Protein AF-A0A2L2Z521-F1 (afdb_monomer_lite)

Radius of gyration: 11.03 Å; chains: 1; bounding box: 30×17×28 Å

pLDDT: mean 87.63, std 9.46, range [55.84, 96.06]

InterPro domains:
  IPR006616 DM9 repeat [PF11901] (6-51)
  IPR006616 DM9 repeat [SM00696] (1-53)

Structure (mmCIF, N/CA/C/O backbone):
data_AF-A0A2L2Z521-F1
#
_entry.id   AF-A0A2L2Z521-F1
#
loop_
_atom_site.group_PDB
_atom_site.id
_atom_site.type_symbol
_atom_site.label_atom_id
_atom_site.label_alt_id
_atom_site.label_comp_id
_atom_site.label_asym_id
_atom_site.label_entity_id
_atom_site.label_seq_id
_atom_site.pdbx_PDB_ins_code
_atom_site.Cartn_x
_atom_site.Cartn_y
_atom_site.Cartn_z
_atom_site.occupancy
_atom_site.B_iso_or_equiv
_atom_site.auth_seq_id
_atom_site.auth_comp_id
_atom_site.auth_asym_id
_atom_site.auth_atom_id
_atom_site.pdbx_PDB_model_num
ATOM 1 N N . GLU A 1 1 ? 9.221 -7.200 2.795 1.00 57.12 1 GLU A N 1
ATOM 2 C CA . GLU A 1 1 ? 9.338 -7.202 1.325 1.00 57.12 1 GLU A CA 1
ATOM 3 C C . GLU A 1 1 ? 8.579 -8.400 0.779 1.00 57.12 1 GLU A C 1
ATOM 5 O O . GLU A 1 1 ? 8.788 -9.501 1.271 1.00 57.12 1 GLU A O 1
ATOM 10 N N . VAL A 1 2 ? 7.637 -8.188 -0.138 1.00 66.81 2 VAL A N 1
ATOM 11 C CA . VAL A 1 2 ? 6.787 -9.271 -0.682 1.00 66.81 2 VAL A CA 1
ATOM 12 C C . VAL A 1 2 ? 6.846 -9.379 -2.204 1.00 66.81 2 VAL A C 1
ATOM 14 O O . VAL A 1 2 ? 6.427 -10.397 -2.747 1.00 66.81 2 VAL A O 1
ATOM 17 N N . GLY A 1 3 ? 7.395 -8.376 -2.897 1.00 72.81 3 GLY A N 1
ATOM 18 C CA . GLY A 1 3 ? 7.621 -8.429 -4.338 1.00 72.81 3 GLY A CA 1
ATOM 19 C C . GLY A 1 3 ? 8.413 -7.233 -4.869 1.00 72.81 3 GLY A C 1
ATOM 20 O O . GLY A 1 3 ? 8.730 -6.299 -4.129 1.00 72.81 3 GLY A O 1
ATOM 21 N N . TYR A 1 4 ? 8.677 -7.266 -6.174 1.00 76.12 4 TYR A N 1
ATOM 22 C CA . TYR A 1 4 ? 9.330 -6.202 -6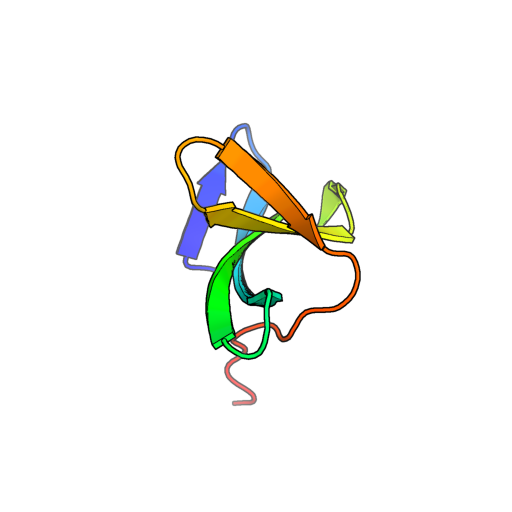.936 1.00 76.12 4 TYR A CA 1
ATOM 23 C C . TYR A 1 4 ? 8.491 -5.853 -8.165 1.00 76.12 4 TYR A C 1
ATOM 25 O O . TYR A 1 4 ? 8.085 -6.750 -8.902 1.00 76.12 4 TYR A O 1
ATOM 33 N N . ASP A 1 5 ? 8.283 -4.560 -8.405 1.00 73.50 5 ASP A N 1
ATOM 34 C CA . ASP A 1 5 ? 7.636 -4.044 -9.614 1.00 73.50 5 ASP A CA 1
ATOM 35 C C . ASP A 1 5 ? 8.511 -2.963 -10.259 1.00 73.50 5 ASP A C 1
ATOM 37 O O . ASP A 1 5 ? 8.771 -1.917 -9.661 1.00 73.50 5 ASP A O 1
ATOM 41 N N . GLY A 1 6 ? 9.035 -3.236 -11.458 1.00 74.69 6 GLY A N 1
ATOM 42 C CA . GLY A 1 6 ? 9.840 -2.273 -12.221 1.00 74.69 6 GLY A CA 1
ATOM 43 C C . GLY A 1 6 ? 11.071 -1.712 -11.489 1.00 74.69 6 GLY A C 1
ATOM 44 O O . GLY A 1 6 ? 11.491 -0.597 -11.783 1.00 74.69 6 GLY A O 1
ATOM 45 N N . GLY A 1 7 ? 11.631 -2.448 -10.520 1.00 77.56 7 GLY A N 1
ATOM 46 C CA . GLY A 1 7 ? 12.746 -1.994 -9.673 1.00 77.56 7 GLY A CA 1
ATOM 47 C C . GLY A 1 7 ? 12.330 -1.319 -8.360 1.00 77.56 7 GLY A C 1
ATOM 48 O O . GLY A 1 7 ? 13.193 -0.984 -7.554 1.00 77.56 7 GLY A O 1
ATOM 49 N N . ASN A 1 8 ? 11.031 -1.169 -8.105 1.00 77.56 8 ASN A N 1
ATOM 50 C CA . ASN A 1 8 ? 10.506 -0.684 -6.835 1.00 77.56 8 ASN A CA 1
ATOM 51 C C . ASN A 1 8 ? 10.121 -1.858 -5.933 1.00 77.56 8 ASN A C 1
ATOM 53 O O . ASN A 1 8 ? 9.407 -2.772 -6.350 1.00 77.56 8 ASN A O 1
ATOM 57 N N . VAL A 1 9 ? 10.555 -1.798 -4.675 1.00 83.31 9 VAL A N 1
ATOM 58 C CA . VAL A 1 9 ? 10.078 -2.703 -3.626 1.00 83.31 9 VAL A CA 1
ATOM 59 C C . VAL A 1 9 ? 8.594 -2.455 -3.400 1.00 83.31 9 VAL A C 1
ATOM 61 O O . VAL A 1 9 ? 8.192 -1.313 -3.191 1.00 83.31 9 VAL A O 1
ATOM 64 N N . ILE A 1 10 ? 7.791 -3.516 -3.385 1.00 88.81 10 ILE A N 1
ATOM 65 C CA . ILE A 1 10 ? 6.393 -3.443 -2.960 1.00 88.81 10 ILE A CA 1
ATOM 66 C C . ILE A 1 10 ? 6.208 -4.112 -1.598 1.00 88.81 10 ILE A C 1
ATOM 68 O O . ILE A 1 10 ? 6.807 -5.148 -1.289 1.00 88.81 10 ILE A O 1
ATOM 72 N N . ASN A 1 11 ? 5.358 -3.504 -0.772 1.00 90.38 11 ASN A N 1
ATOM 73 C CA . ASN A 1 11 ? 4.978 -4.027 0.539 1.00 90.38 11 ASN A CA 1
ATOM 74 C C . ASN A 1 11 ? 3.495 -4.400 0.554 1.00 90.38 11 ASN A C 1
ATOM 76 O O . ASN A 1 11 ? 2.699 -3.819 -0.183 1.00 90.38 11 ASN A O 1
ATOM 80 N N . VAL A 1 12 ? 3.109 -5.347 1.413 1.00 92.19 12 VAL A N 1
ATOM 81 C CA . VAL A 1 12 ? 1.686 -5.588 1.675 1.00 92.19 12 VAL A CA 1
ATOM 82 C C . VAL A 1 12 ? 1.171 -4.430 2.513 1.00 92.19 12 VAL A C 1
ATOM 84 O O . VAL A 1 12 ? 1.764 -4.076 3.532 1.00 92.19 12 VAL A O 1
ATOM 87 N N . ALA A 1 13 ? 0.053 -3.862 2.094 1.00 94.19 13 ALA A N 1
ATOM 88 C CA . ALA A 1 13 ? -0.697 -2.908 2.885 1.00 94.19 13 ALA A CA 1
ATOM 89 C C . ALA A 1 13 ? -2.189 -3.240 2.823 1.00 94.19 13 ALA A C 1
ATOM 91 O O . ALA A 1 13 ? -2.612 -4.120 2.078 1.00 94.19 13 ALA A O 1
ATOM 92 N N . ARG A 1 14 ? -2.995 -2.546 3.617 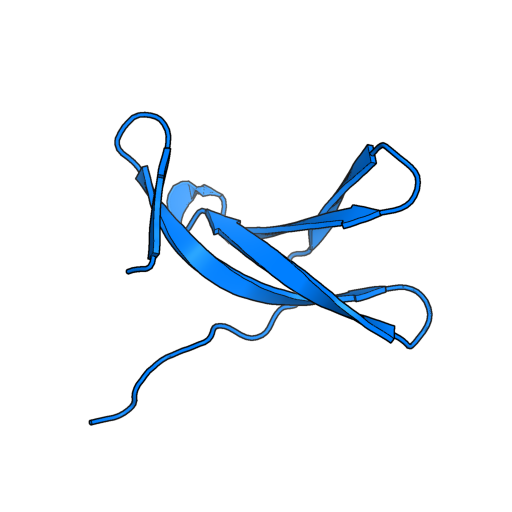1.00 95.31 14 ARG A N 1
ATOM 93 C CA . ARG A 1 14 ? -4.457 -2.570 3.524 1.00 95.31 14 ARG A CA 1
ATOM 94 C C . ARG A 1 14 ? -5.011 -1.158 3.610 1.00 95.31 14 ARG A C 1
ATOM 96 O O . ARG A 1 14 ? -4.421 -0.307 4.275 1.00 95.31 14 ARG A O 1
ATOM 103 N N . ALA A 1 15 ? -6.130 -0.914 2.942 1.00 96.06 15 ALA A N 1
ATOM 104 C CA . ALA A 1 15 ? -6.843 0.356 2.997 1.00 96.06 15 ALA A CA 1
ATOM 105 C C . ALA A 1 15 ? -8.339 0.128 3.234 1.00 96.06 15 ALA A C 1
ATOM 107 O O . ALA A 1 15 ? -8.878 -0.937 2.922 1.00 96.06 15 ALA A O 1
ATOM 108 N N . GLN A 1 16 ? -9.002 1.141 3.793 1.00 95.88 16 GLN A N 1
ATOM 109 C CA . GLN A 1 16 ? -10.442 1.109 4.021 1.00 95.88 16 GLN A CA 1
ATOM 110 C C . GLN A 1 16 ? -11.176 1.524 2.745 1.00 95.88 16 GLN A C 1
ATOM 112 O O . GLN A 1 16 ? -11.014 2.648 2.270 1.00 95.88 16 GLN A O 1
ATOM 117 N N . LEU A 1 17 ? -12.037 0.649 2.228 1.00 91.88 17 LEU A N 1
ATOM 118 C CA . LEU A 1 17 ? -12.923 0.951 1.110 1.00 91.88 17 LEU A CA 1
ATOM 119 C C . LEU A 1 17 ? -14.348 0.526 1.463 1.00 91.88 17 LEU A C 1
ATOM 121 O O . LEU A 1 17 ? -14.624 -0.644 1.691 1.00 91.88 17 LEU A O 1
ATOM 125 N N . LYS A 1 18 ? -15.268 1.499 1.500 1.00 89.81 18 LYS A N 1
ATOM 126 C CA . LYS A 1 18 ? -16.705 1.287 1.780 1.00 89.81 18 LYS A CA 1
ATOM 127 C C . LYS A 1 18 ? -17.004 0.545 3.095 1.00 89.81 18 LYS A C 1
ATOM 129 O O . LYS A 1 18 ? -18.027 -0.116 3.207 1.00 89.81 18 LYS A O 1
ATOM 134 N N . GLY A 1 19 ? -16.143 0.712 4.098 1.00 91.50 19 GLY A N 1
ATOM 135 C CA . GLY A 1 19 ? -16.276 0.066 5.408 1.00 91.50 19 GLY A CA 1
ATOM 136 C C . GLY A 1 19 ? -15.520 -1.257 5.533 1.00 91.50 19 GLY A C 1
ATOM 137 O O . GLY A 1 19 ? -15.294 -1.701 6.655 1.00 91.50 19 GLY A O 1
ATOM 138 N N . ASP A 1 20 ? -15.049 -1.820 4.420 1.00 91.19 20 ASP A N 1
ATOM 139 C CA . ASP A 1 20 ? -14.243 -3.035 4.411 1.00 91.19 20 ASP A CA 1
ATOM 140 C C . ASP A 1 20 ? -12.749 -2.712 4.437 1.00 91.19 20 ASP A C 1
ATOM 142 O O . ASP A 1 20 ? -12.296 -1.711 3.874 1.00 91.19 20 ASP A O 1
ATOM 146 N N . SER A 1 21 ? -11.979 -3.595 5.073 1.00 94.31 21 SER A N 1
ATOM 147 C CA . SER A 1 21 ? -10.519 -3.544 5.067 1.00 94.31 21 SER A CA 1
ATOM 148 C C . SER A 1 21 ? -9.988 -4.450 3.970 1.00 94.31 21 SER A C 1
ATOM 150 O O . SER A 1 21 ? -10.129 -5.672 4.050 1.00 94.31 21 SER A O 1
ATOM 152 N N . ILE A 1 22 ? -9.405 -3.854 2.931 1.00 95.06 22 ILE A N 1
ATOM 153 C CA . ILE A 1 22 ? -9.014 -4.581 1.725 1.00 95.06 22 ILE A CA 1
ATOM 154 C C . ILE A 1 22 ? -7.489 -4.564 1.580 1.00 95.06 22 ILE A C 1
ATOM 156 O O . ILE A 1 22 ? -6.889 -3.484 1.623 1.00 95.06 22 ILE A O 1
ATOM 160 N N . PRO A 1 23 ? -6.839 -5.731 1.415 1.00 95.06 23 PRO A N 1
ATOM 161 C CA . PRO A 1 23 ? -5.407 -5.796 1.164 1.00 95.06 23 PRO A CA 1
ATOM 162 C C . PRO A 1 23 ? -5.054 -5.224 -0.217 1.00 95.06 23 PRO A C 1
ATOM 164 O O . PRO A 1 23 ? -5.818 -5.327 -1.175 1.00 95.06 23 PRO A O 1
ATOM 167 N N . GLY A 1 24 ? -3.863 -4.647 -0.319 1.00 93.69 24 GLY A N 1
ATOM 168 C CA . GLY A 1 24 ? -3.339 -4.007 -1.516 1.00 93.69 24 GLY A CA 1
ATOM 169 C C . GLY A 1 24 ? -1.812 -3.978 -1.550 1.00 93.69 24 GL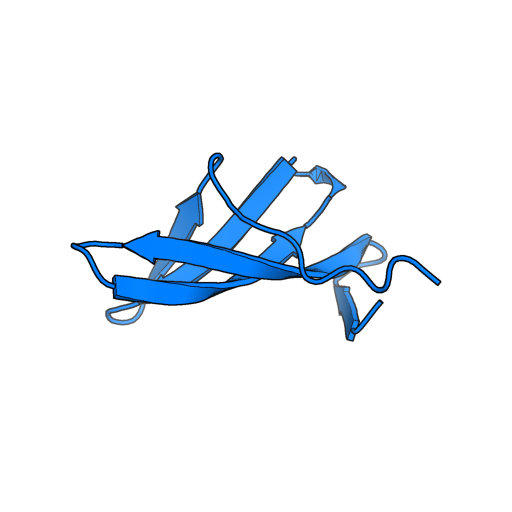Y A C 1
ATOM 170 O O . GLY A 1 24 ? -1.130 -4.407 -0.611 1.00 93.69 24 GLY A O 1
ATOM 171 N N . LYS A 1 25 ? -1.272 -3.464 -2.658 1.00 92.25 25 LYS A N 1
ATOM 172 C CA . LYS A 1 25 ? 0.169 -3.240 -2.842 1.00 92.25 25 LYS A CA 1
ATOM 173 C C . LYS A 1 25 ? 0.522 -1.818 -2.413 1.00 92.25 25 LYS A C 1
ATOM 175 O O . LYS A 1 25 ? -0.026 -0.856 -2.941 1.00 92.25 25 LYS A O 1
ATOM 180 N N . LEU A 1 26 ? 1.457 -1.661 -1.485 1.00 91.88 26 LEU A N 1
ATOM 181 C CA . LEU A 1 26 ? 2.104 -0.377 -1.241 1.00 91.88 26 LEU A CA 1
ATOM 182 C C . LEU A 1 26 ? 3.288 -0.245 -2.189 1.00 91.88 26 LEU A C 1
ATOM 184 O O . LEU A 1 26 ? 4.211 -1.058 -2.131 1.00 91.88 26 LEU A O 1
ATOM 188 N N . VAL A 1 27 ? 3.281 0.817 -2.991 1.00 86.50 27 VAL A N 1
ATOM 189 C CA . VAL A 1 27 ? 4.455 1.254 -3.747 1.00 86.50 27 VAL A CA 1
ATOM 190 C C . VAL A 1 27 ? 5.066 2.448 -3.003 1.00 86.50 27 VAL A C 1
ATOM 192 O O . VAL A 1 27 ? 4.513 3.548 -3.079 1.00 86.50 27 VAL A O 1
ATOM 195 N N . PRO A 1 28 ? 6.184 2.279 -2.267 1.00 81.38 28 PRO A N 1
ATOM 196 C CA . PRO A 1 28 ? 6.777 3.334 -1.444 1.00 81.38 28 PRO A CA 1
ATOM 197 C C . PRO A 1 28 ? 7.124 4.589 -2.246 1.00 81.38 28 PRO A C 1
ATOM 199 O O . PRO A 1 28 ? 6.927 5.694 -1.753 1.00 81.38 28 PRO A O 1
ATOM 202 N N . ALA A 1 29 ? 7.551 4.425 -3.503 1.00 81.81 29 ALA A N 1
ATOM 203 C CA . ALA A 1 29 ? 7.849 5.535 -4.409 1.00 81.81 29 ALA A CA 1
ATOM 204 C C . ALA A 1 29 ? 6.637 6.449 -4.678 1.00 81.81 29 ALA A C 1
ATOM 206 O O . ALA A 1 29 ? 6.809 7.638 -4.932 1.00 81.81 29 ALA A O 1
ATOM 207 N N . HIS A 1 30 ? 5.415 5.913 -4.597 1.00 83.06 30 HIS A N 1
ATOM 208 C CA . HIS A 1 30 ? 4.169 6.666 -4.775 1.00 83.06 30 HIS A CA 1
ATOM 209 C C . HIS A 1 30 ? 3.495 7.045 -3.449 1.00 83.06 30 HIS A C 1
ATOM 211 O O . HIS A 1 30 ? 2.490 7.756 -3.464 1.00 83.06 30 HIS A O 1
ATOM 217 N N . GLY A 1 31 ? 3.999 6.552 -2.309 1.00 86.56 31 GLY A N 1
ATOM 218 C CA . GLY A 1 31 ? 3.411 6.796 -0.988 1.00 86.56 31 GLY A CA 1
ATOM 219 C C . GLY A 1 31 ? 1.928 6.422 -0.900 1.00 86.56 31 GLY A C 1
ATOM 220 O O . GLY A 1 31 ? 1.169 7.105 -0.220 1.00 86.56 31 GLY A O 1
ATOM 221 N N . SER A 1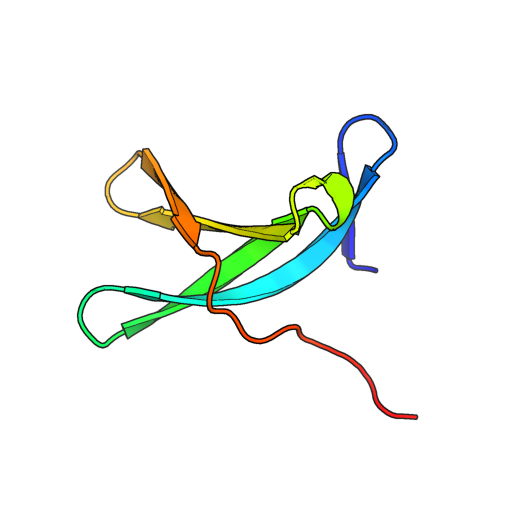 32 ? 1.494 5.410 -1.659 1.00 91.81 32 SER A N 1
ATOM 222 C CA . SER A 1 32 ? 0.082 5.039 -1.793 1.00 91.81 32 SER A CA 1
ATOM 223 C C . SER A 1 32 ? -0.097 3.522 -1.813 1.00 91.81 32 SER A C 1
ATOM 225 O O . SER A 1 32 ? 0.682 2.800 -2.444 1.00 91.81 32 SER A O 1
ATOM 227 N N . CYS A 1 33 ? -1.150 3.046 -1.148 1.00 94.31 33 CYS A N 1
ATOM 228 C CA . CYS A 1 33 ? -1.625 1.669 -1.241 1.00 94.31 33 CYS A CA 1
ATOM 229 C C . CYS A 1 33 ? -2.609 1.547 -2.408 1.00 94.31 33 CYS A C 1
ATOM 231 O O . CYS A 1 33 ? -3.605 2.267 -2.453 1.00 94.31 33 CYS A O 1
ATOM 233 N N . ILE A 1 34 ? -2.334 0.645 -3.345 1.00 93.88 34 ILE A N 1
ATOM 234 C CA . ILE A 1 34 ? -3.208 0.334 -4.473 1.00 93.88 34 ILE A CA 1
ATOM 235 C C . ILE A 1 34 ? -4.016 -0.919 -4.142 1.00 93.88 34 ILE A C 1
ATOM 237 O O . ILE A 1 34 ? -3.449 -1.989 -3.904 1.00 93.88 34 ILE A O 1
ATOM 241 N N . VAL A 1 35 ? -5.338 -0.787 -4.155 1.00 94.50 35 VAL A N 1
ATOM 242 C CA . VAL A 1 35 ? -6.299 -1.863 -3.899 1.00 94.50 35 VAL A CA 1
ATOM 243 C C . VAL A 1 35 ? -7.075 -2.165 -5.177 1.00 94.50 35 VAL A C 1
ATOM 245 O O . VAL A 1 35 ? -7.623 -1.257 -5.798 1.00 94.50 35 VAL A O 1
ATOM 248 N N . ALA A 1 36 ? -7.163 -3.440 -5.551 1.00 93.44 36 ALA A N 1
ATOM 249 C CA . ALA A 1 36 ? -8.011 -3.878 -6.655 1.00 93.44 36 ALA A CA 1
ATOM 250 C C . ALA A 1 36 ? -9.451 -4.080 -6.159 1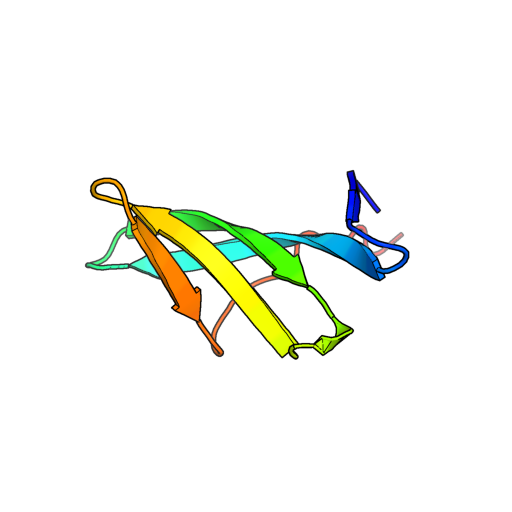.00 93.44 36 ALA A C 1
ATOM 252 O O . ALA A 1 36 ? -9.706 -4.943 -5.317 1.00 93.44 36 ALA A O 1
ATOM 253 N N . TRP A 1 37 ? -10.401 -3.296 -6.671 1.00 92.69 37 TRP A N 1
ATOM 254 C CA . TRP A 1 37 ? -11.814 -3.415 -6.309 1.00 92.69 37 TRP A CA 1
ATOM 255 C C . TRP A 1 37 ? -12.726 -3.059 -7.483 1.00 92.69 37 TRP A C 1
ATOM 257 O O . TRP A 1 37 ? -12.557 -2.034 -8.139 1.00 92.69 37 TRP A O 1
ATOM 267 N N . GLY A 1 38 ? -13.725 -3.908 -7.738 1.00 91.19 38 GLY A N 1
ATOM 268 C CA . GLY A 1 38 ? -14.722 -3.665 -8.786 1.00 91.19 38 GLY A CA 1
ATOM 269 C C . GLY A 1 38 ? -14.188 -3.744 -10.221 1.00 91.19 38 GLY A C 1
ATOM 270 O O . GLY A 1 38 ? -14.858 -3.264 -11.124 1.00 91.19 38 GLY A O 1
ATOM 271 N N . GLY A 1 39 ? -13.015 -4.350 -10.433 1.00 94.19 39 GLY A N 1
ATOM 272 C CA . GLY A 1 39 ? -12.348 -4.420 -11.740 1.00 94.19 39 GLY A CA 1
ATOM 273 C C . GLY A 1 39 ? -11.309 -3.321 -11.980 1.00 94.19 39 GLY A C 1
ATOM 274 O O . GLY A 1 39 ? -10.567 -3.421 -12.950 1.00 94.19 39 GLY A O 1
ATOM 275 N N . ASP A 1 40 ? -11.204 -2.347 -11.072 1.00 93.31 40 ASP A N 1
ATOM 276 C CA . ASP A 1 40 ? -10.277 -1.217 -11.169 1.00 93.31 40 ASP A CA 1
ATOM 277 C C . ASP A 1 40 ? -9.245 -1.211 -10.029 1.00 93.31 40 ASP A C 1
ATOM 279 O O . ASP A 1 40 ? -9.434 -1.836 -8.979 1.00 93.31 40 ASP A O 1
ATOM 283 N N . GLU A 1 41 ? -8.159 -0.462 -10.225 1.00 92.94 41 GLU A N 1
ATOM 284 C CA . GLU A 1 41 ? -7.172 -0.140 -9.193 1.00 92.94 41 GLU A CA 1
ATOM 285 C C . GLU A 1 41 ? -7.508 1.200 -8.520 1.00 92.94 41 GLU A C 1
ATOM 287 O O . GLU A 1 41 ? -7.691 2.223 -9.178 1.00 92.94 41 GLU A O 1
ATOM 292 N N . HIS A 1 42 ? -7.546 1.204 -7.188 1.00 92.94 42 HIS A N 1
ATOM 293 C CA . HIS A 1 42 ? -7.867 2.373 -6.368 1.00 92.94 42 HIS A CA 1
ATOM 294 C C . HIS A 1 42 ? -6.675 2.726 -5.482 1.00 92.94 42 HIS A C 1
ATOM 296 O O . HIS A 1 42 ? -6.208 1.886 -4.712 1.00 92.94 42 HIS A O 1
ATOM 302 N N . ALA A 1 43 ? -6.185 3.963 -5.579 1.00 94.00 43 ALA A N 1
ATOM 303 C CA . ALA A 1 43 ? -5.057 4.448 -4.788 1.00 94.00 43 ALA A CA 1
ATOM 304 C C . ALA A 1 43 ? -5.523 5.143 -3.501 1.00 94.00 43 ALA A C 1
ATOM 306 O O . ALA A 1 43 ? -6.333 6.069 -3.539 1.00 94.00 43 ALA A O 1
ATOM 307 N N . PHE A 1 44 ? -4.957 4.737 -2.367 1.00 93.94 44 PHE A N 1
ATOM 308 C CA . PHE A 1 44 ? -5.248 5.290 -1.048 1.00 93.94 44 PHE A CA 1
ATOM 309 C C . PHE A 1 44 ? -3.981 5.853 -0.410 1.00 93.94 44 PHE A C 1
ATOM 311 O O . PHE A 1 44 ? -2.961 5.169 -0.341 1.00 93.94 44 PHE A O 1
ATOM 318 N N . GLN A 1 45 ? -4.069 7.081 0.107 1.00 93.75 45 GLN A N 1
ATOM 319 C CA . GLN A 1 45 ? -3.012 7.705 0.917 1.00 93.75 45 GLN A CA 1
ATOM 320 C C . GLN A 1 45 ? -3.088 7.303 2.394 1.00 93.75 45 GLN A C 1
ATOM 322 O O . GLN A 1 45 ? -2.101 7.398 3.115 1.00 93.75 45 GLN A O 1
ATOM 327 N N . GLN A 1 46 ? -4.257 6.845 2.849 1.00 93.50 46 GLN A N 1
ATOM 328 C CA . GLN A 1 46 ? -4.444 6.313 4.192 1.00 93.50 46 GLN A CA 1
ATOM 329 C C . GLN A 1 46 ? -4.491 4.789 4.123 1.00 93.50 46 GLN A C 1
ATOM 331 O O . GLN A 1 46 ? -5.390 4.209 3.513 1.00 93.50 46 GLN A O 1
ATOM 336 N N . TYR A 1 47 ? -3.500 4.153 4.733 1.00 94.62 47 TYR A N 1
ATOM 337 C CA . TYR A 1 47 ? -3.316 2.710 4.702 1.00 94.62 47 TYR A CA 1
ATOM 338 C C . TYR A 1 47 ? -2.506 2.242 5.908 1.00 94.62 47 TYR A C 1
ATOM 340 O O . TYR A 1 47 ? -1.815 3.023 6.562 1.00 94.62 47 TYR A O 1
ATOM 348 N N . GLU A 1 48 ? -2.566 0.943 6.168 1.00 93.38 48 GLU A N 1
ATOM 349 C CA . GLU A 1 48 ? -1.728 0.263 7.150 1.00 93.38 48 GLU A CA 1
ATOM 350 C C . GLU A 1 48 ? -0.785 -0.684 6.415 1.00 93.38 48 GLU A C 1
ATOM 352 O O . GLU A 1 48 ? -1.210 -1.409 5.515 1.00 93.38 48 GLU A O 1
ATOM 357 N N . VAL A 1 49 ? 0.493 -0.671 6.782 1.00 92.69 49 VAL A N 1
ATOM 358 C CA . VAL A 1 49 ? 1.518 -1.523 6.170 1.00 92.69 49 VAL A CA 1
ATOM 359 C C . VAL A 1 49 ? 1.719 -2.753 7.039 1.00 92.69 49 VAL A C 1
ATOM 361 O O . VAL A 1 49 ? 1.834 -2.639 8.257 1.00 92.69 49 VAL A O 1
ATOM 364 N N . LEU A 1 50 ? 1.792 -3.928 6.417 1.00 90.75 50 LEU A N 1
ATOM 365 C CA . LEU A 1 50 ? 2.235 -5.128 7.110 1.00 90.75 50 LEU A CA 1
ATOM 366 C C . LEU A 1 50 ? 3.745 -5.024 7.338 1.00 90.75 50 LEU A C 1
ATOM 368 O O . LEU A 1 50 ? 4.534 -5.142 6.399 1.00 90.75 50 LEU A O 1
ATOM 372 N N . SER A 1 51 ? 4.136 -4.801 8.585 1.00 88.12 51 SER A N 1
ATOM 373 C CA . SER A 1 51 ? 5.530 -4.778 9.023 1.00 88.12 51 SER A CA 1
ATOM 374 C C . SER A 1 51 ? 5.748 -5.788 10.144 1.00 88.12 51 SER A C 1
ATOM 376 O O . SER A 1 51 ? 4.913 -5.884 11.044 1.00 88.12 51 SER A O 1
ATOM 378 N N . ASP A 1 52 ? 6.876 -6.494 10.113 1.00 85.62 52 ASP A N 1
ATOM 379 C CA . ASP A 1 52 ? 7.373 -7.238 11.272 1.00 85.62 52 ASP A CA 1
ATOM 380 C C . ASP A 1 52 ? 8.166 -6.262 12.159 1.00 85.62 52 ASP A C 1
ATOM 382 O O . ASP A 1 52 ? 9.078 -5.609 11.646 1.00 85.62 52 ASP A O 1
ATOM 386 N N . PRO A 1 53 ? 7.793 -6.068 13.434 1.00 72.19 53 PRO A N 1
ATOM 387 C CA . PRO A 1 53 ? 8.510 -5.174 14.338 1.00 72.19 53 PRO A CA 1
ATOM 388 C C . PRO A 1 53 ? 9.785 -5.783 14.950 1.00 72.19 53 PRO A C 1
ATOM 390 O O . PRO A 1 53 ? 10.434 -5.087 15.732 1.00 72.19 53 PRO A O 1
ATOM 393 N N . ASN A 1 54 ? 10.108 -7.051 14.666 1.00 55.84 54 ASN A N 1
ATOM 394 C CA . ASN A 1 54 ? 11.237 -7.766 15.275 1.00 55.84 54 ASN A CA 1
ATOM 395 C C . ASN A 1 54 ? 12.539 -7.680 14.474 1.00 55.84 54 ASN A C 1
ATOM 397 O O . ASN A 1 54 ? 12.488 -7.738 13.225 1.00 55.84 54 ASN A O 1
#

Organism: Parasteatoda tepidariorum (NCBI: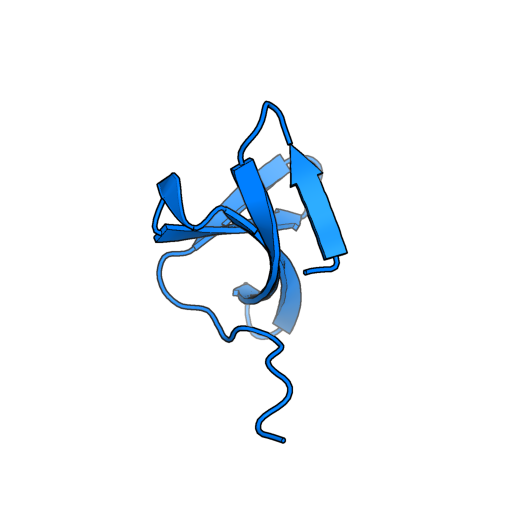txid114398)

Foldseek 3Di:
DPDDDPNFDWFWKWDDDPNDTFIAIDGVVVCWGWGDDPNDTDTDNDIGTDDDPD

Secondary structure (DSSP, 8-state):
--EEETTEEEEEEEEEETTEEEEEEEEGGGTEEEEEETTEEEEESS-EE-----

Sequence (54 aa):
EVGYDGGNVINVARAQLKGDSIPGKLVPAHGSCIVAWGGDEHAFQQYEVLSDPN